Protein AF-A0A8J4QBT9-F1 (afdb_monomer)

InterPro domains:
  IPR050584 Cholesterol 7-desaturase [PTHR21266] (1-104)

Structure (mmCIF, N/CA/C/O backbone):
data_AF-A0A8J4QBT9-F1
#
_entry.id   AF-A0A8J4QBT9-F1
#
loop_
_atom_site.group_PDB
_atom_site.id
_atom_site.type_symbol
_atom_site.label_atom_id
_atom_site.label_alt_id
_atom_site.label_comp_id
_atom_site.label_asym_id
_atom_site.label_entity_id
_atom_site.label_seq_id
_atom_site.pdbx_PDB_ins_code
_atom_site.Cartn_x
_atom_site.Cartn_y
_atom_site.Cartn_z
_atom_site.occupancy
_atom_site.B_iso_or_equiv
_atom_site.auth_seq_id
_atom_site.auth_comp_id
_atom_site.auth_asym_id
_atom_site.auth_atom_id
_atom_site.pdbx_PDB_model_num
ATOM 1 N N . MET A 1 1 ? 1.526 5.805 -11.397 1.00 58.03 1 MET A N 1
ATOM 2 C CA . MET A 1 1 ? 2.634 5.019 -10.809 1.00 58.03 1 MET A CA 1
ATOM 3 C C . MET A 1 1 ? 3.925 5.817 -10.970 1.00 58.03 1 MET A C 1
ATOM 5 O O . MET A 1 1 ? 4.638 5.656 -11.949 1.00 58.03 1 MET A O 1
ATOM 9 N N . ILE A 1 2 ? 4.172 6.758 -10.056 1.00 63.16 2 ILE A N 1
ATOM 10 C CA . ILE A 1 2 ? 5.240 7.768 -10.200 1.00 63.16 2 ILE A CA 1
ATOM 11 C C . ILE A 1 2 ? 6.645 7.158 -10.044 1.00 63.16 2 ILE A C 1
ATOM 13 O O . ILE A 1 2 ? 7.607 7.650 -10.626 1.00 63.16 2 ILE A O 1
ATOM 17 N N . VAL A 1 3 ? 6.753 6.028 -9.338 1.00 70.56 3 VAL A N 1
ATOM 18 C CA . VAL A 1 3 ? 8.009 5.274 -9.193 1.00 70.56 3 VAL A CA 1
ATOM 19 C C . VAL A 1 3 ? 8.573 4.832 -10.552 1.00 70.56 3 VAL A C 1
ATOM 21 O O . VAL A 1 3 ? 9.776 4.962 -10.763 1.00 70.56 3 VAL A O 1
ATOM 24 N N . LEU A 1 4 ? 7.724 4.404 -11.499 1.00 76.62 4 LEU A N 1
ATOM 25 C CA . LEU A 1 4 ? 8.179 4.004 -12.840 1.00 76.62 4 LEU A CA 1
ATOM 26 C C . LEU A 1 4 ? 8.781 5.173 -13.617 1.00 76.62 4 LEU A C 1
ATOM 28 O O . LEU A 1 4 ? 9.825 5.012 -14.238 1.00 76.62 4 LEU A O 1
ATOM 32 N N . GLN A 1 5 ? 8.173 6.359 -13.531 1.00 76.31 5 GLN A N 1
ATOM 33 C CA . GLN A 1 5 ? 8.705 7.556 -14.191 1.00 76.31 5 GLN A CA 1
ATOM 34 C C . GLN A 1 5 ? 10.075 7.952 -13.624 1.00 76.31 5 GLN A C 1
ATOM 36 O O . GLN A 1 5 ? 10.947 8.407 -14.360 1.00 76.31 5 GLN A O 1
ATOM 41 N N . GLY A 1 6 ? 10.289 7.767 -12.316 1.00 77.62 6 GLY A N 1
ATOM 42 C CA . GLY A 1 6 ? 11.599 7.975 -11.697 1.00 77.62 6 GLY A CA 1
ATOM 43 C C . GLY A 1 6 ? 12.656 7.004 -12.230 1.00 77.62 6 GLY A C 1
ATOM 44 O O . GLY A 1 6 ? 13.755 7.421 -12.586 1.00 77.62 6 GLY A O 1
ATOM 45 N N . GLN A 1 7 ? 12.313 5.719 -12.337 1.00 82.50 7 GLN A N 1
ATOM 46 C CA . GLN A 1 7 ? 13.210 4.691 -12.876 1.00 82.50 7 GLN A CA 1
ATOM 47 C C . GLN A 1 7 ? 13.520 4.902 -14.361 1.00 82.50 7 GLN A C 1
ATOM 49 O O . GLN A 1 7 ? 14.657 4.709 -14.779 1.00 82.50 7 GLN A O 1
ATOM 54 N N . GLU A 1 8 ? 12.539 5.342 -15.147 1.00 81.56 8 GLU A N 1
ATOM 55 C CA . GLU A 1 8 ? 12.705 5.649 -16.568 1.00 81.56 8 GLU A CA 1
ATOM 56 C C . GLU A 1 8 ? 13.692 6.801 -16.794 1.00 81.56 8 GLU A C 1
ATOM 58 O O . GLU A 1 8 ? 14.563 6.701 -17.655 1.00 81.56 8 GLU A O 1
ATOM 63 N N . LYS A 1 9 ? 13.638 7.853 -15.964 1.00 80.75 9 LYS A N 1
ATOM 64 C CA . LYS A 1 9 ? 14.614 8.957 -16.005 1.00 80.75 9 LYS A CA 1
ATOM 65 C C . LYS A 1 9 ? 16.040 8.481 -15.743 1.00 80.75 9 LYS A C 1
ATOM 67 O O . LYS A 1 9 ? 16.951 8.877 -16.464 1.00 80.75 9 LYS A O 1
ATOM 72 N N . VAL A 1 10 ? 16.229 7.624 -14.737 1.00 81.50 10 VAL A N 1
ATOM 73 C CA . VAL A 1 10 ? 17.544 7.043 -14.410 1.00 81.50 10 VAL A CA 1
ATOM 74 C C . VAL A 1 10 ? 18.028 6.119 -15.529 1.00 81.50 10 VAL A C 1
ATOM 76 O O . VAL A 1 10 ? 19.198 6.150 -15.903 1.00 81.50 10 VAL A O 1
ATOM 79 N N . PHE A 1 11 ? 17.133 5.315 -16.107 1.00 84.88 11 PHE A N 1
ATOM 80 C CA . PHE A 1 11 ? 17.453 4.459 -17.247 1.00 84.88 11 PHE A CA 1
ATOM 81 C C . PHE A 1 11 ? 17.887 5.285 -18.470 1.00 84.88 11 PHE A C 1
ATOM 83 O O . PHE A 1 11 ? 18.893 4.971 -19.111 1.00 84.88 11 PHE A O 1
ATOM 90 N N . LEU A 1 12 ? 17.172 6.376 -18.766 1.00 81.81 12 LEU A N 1
ATOM 91 C CA . LEU A 1 12 ? 17.495 7.281 -19.867 1.00 81.81 12 LEU A CA 1
ATOM 92 C C . LEU A 1 12 ? 18.829 8.004 -19.637 1.00 81.81 12 LEU A C 1
ATOM 94 O O . LEU A 1 12 ? 19.646 8.058 -20.553 1.00 81.81 12 LEU A O 1
ATOM 98 N N . SER A 1 13 ? 19.089 8.502 -18.423 1.00 82.69 13 SER A N 1
ATOM 99 C CA . SER A 1 13 ? 20.360 9.168 -18.106 1.00 82.69 13 SER A CA 1
ATOM 100 C C . SER A 1 13 ? 21.548 8.214 -18.255 1.00 82.69 13 SER A C 1
ATOM 102 O O . SER A 1 13 ? 22.557 8.577 -18.849 1.00 82.69 13 SER A O 1
ATOM 104 N N . LYS A 1 14 ? 21.409 6.957 -17.814 1.00 83.94 14 LYS A N 1
ATOM 105 C CA . LYS A 1 14 ? 22.444 5.928 -17.997 1.00 83.94 14 LYS A CA 1
ATOM 106 C C . LYS A 1 14 ? 22.652 5.550 -19.461 1.00 8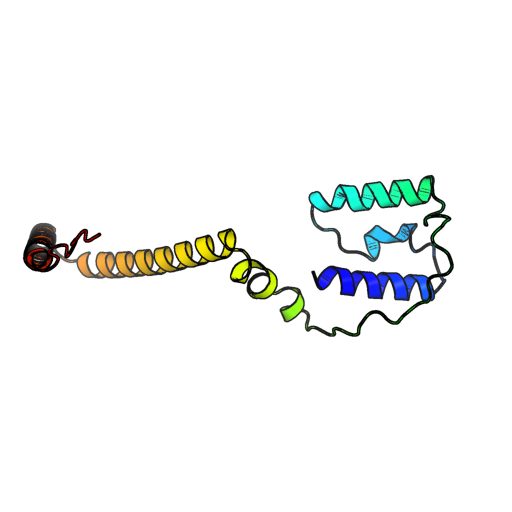3.94 14 LYS A C 1
ATOM 108 O O . LYS A 1 14 ? 23.783 5.301 -19.862 1.00 83.94 14 LYS A O 1
ATOM 113 N N . THR A 1 15 ? 21.585 5.551 -20.261 1.00 82.06 15 THR A N 1
ATOM 114 C CA . THR A 1 15 ? 21.664 5.342 -21.720 1.00 82.06 15 THR A CA 1
ATOM 115 C C . THR A 1 15 ? 22.447 6.464 -22.403 1.00 82.06 15 THR A C 1
ATOM 117 O O . THR A 1 15 ? 23.233 6.197 -23.307 1.00 82.06 15 THR A O 1
ATOM 120 N N . LEU A 1 16 ? 22.282 7.705 -21.937 1.00 81.44 16 LEU A N 1
ATOM 121 C CA . LEU A 1 16 ? 22.993 8.882 -22.442 1.00 81.44 16 LEU A CA 1
ATOM 122 C C . LEU A 1 16 ? 24.480 8.926 -22.061 1.00 81.44 16 LEU A C 1
ATOM 124 O O . LEU A 1 16 ? 25.287 9.421 -22.839 1.00 81.44 16 LEU A O 1
ATOM 128 N N . GLU A 1 17 ? 24.853 8.394 -20.894 1.00 81.38 17 GLU A N 1
ATOM 129 C CA . GLU A 1 17 ? 26.244 8.354 -20.408 1.00 81.38 17 GLU A CA 1
ATOM 130 C C . GLU A 1 17 ? 27.161 7.412 -21.227 1.00 81.38 17 GLU A C 1
ATOM 132 O O . GLU A 1 17 ? 28.380 7.466 -21.074 1.00 81.38 17 GLU A O 1
ATOM 137 N N . GLY A 1 18 ? 26.610 6.561 -22.106 1.00 66.94 18 GLY A N 1
ATOM 138 C CA . GLY A 1 18 ? 27.331 5.884 -23.200 1.00 66.94 18 GLY A CA 1
ATOM 139 C C . GLY A 1 18 ? 28.417 4.859 -22.825 1.00 66.94 18 GLY A C 1
ATOM 140 O O . GLY A 1 18 ? 29.061 4.313 -23.717 1.00 66.94 18 GLY A O 1
ATOM 141 N N . SER A 1 19 ? 28.645 4.576 -21.540 1.00 57.25 19 SER A N 1
ATOM 142 C CA . SER A 1 19 ? 29.832 3.835 -21.075 1.00 57.25 19 SER A CA 1
ATOM 143 C C . SER A 1 19 ? 29.674 2.308 -20.978 1.00 57.25 19 SER A C 1
ATOM 145 O O . SER A 1 19 ? 30.676 1.603 -20.854 1.00 57.25 19 SER A O 1
ATOM 147 N N . ALA A 1 20 ? 28.453 1.762 -21.051 1.00 66.56 20 ALA A N 1
ATOM 148 C CA . ALA A 1 20 ? 28.186 0.319 -20.984 1.00 66.56 20 ALA A CA 1
ATOM 149 C C . ALA A 1 20 ? 26.858 -0.067 -21.666 1.00 66.56 20 ALA A C 1
ATOM 151 O O . ALA A 1 20 ? 25.973 0.771 -21.820 1.00 66.56 20 ALA A O 1
ATOM 152 N N . ASP A 1 21 ? 26.683 -1.350 -22.021 1.00 78.75 21 ASP A N 1
ATOM 153 C CA . ASP A 1 21 ? 25.386 -1.898 -22.455 1.00 78.75 21 ASP A CA 1
ATOM 154 C C . ASP A 1 21 ? 24.359 -1.798 -21.310 1.00 78.75 21 ASP A C 1
ATOM 156 O O . ASP A 1 21 ? 24.263 -2.662 -20.430 1.00 78.75 21 ASP A O 1
ATOM 160 N N . VAL A 1 22 ? 23.585 -0.712 -21.322 1.00 81.50 22 VAL A N 1
ATOM 161 C CA . VAL A 1 22 ? 22.563 -0.393 -20.317 1.00 81.50 22 VAL A CA 1
ATOM 162 C C . VAL A 1 22 ? 21.477 -1.469 -20.253 1.00 81.50 22 VAL A C 1
ATOM 164 O O . VAL A 1 22 ? 20.925 -1.732 -19.183 1.00 81.50 22 VAL A O 1
ATOM 167 N N . ASN A 1 23 ? 21.212 -2.177 -21.356 1.00 81.69 23 ASN A N 1
ATOM 168 C CA . ASN A 1 23 ? 20.238 -3.266 -21.372 1.00 81.69 23 ASN A CA 1
ATOM 169 C C . ASN A 1 23 ? 20.728 -4.495 -20.603 1.00 81.69 23 ASN A C 1
ATOM 171 O O . ASN A 1 23 ? 19.925 -5.158 -19.944 1.00 81.69 23 ASN A O 1
ATOM 175 N N . LYS A 1 24 ? 22.038 -4.773 -20.607 1.00 85.00 24 LYS A N 1
ATOM 176 C CA . LYS A 1 24 ? 22.641 -5.810 -19.755 1.00 85.00 24 LYS A CA 1
ATOM 177 C C . LYS A 1 24 ? 22.577 -5.445 -18.270 1.00 85.00 24 LYS A C 1
ATOM 179 O O . LYS A 1 24 ? 22.432 -6.333 -17.434 1.00 85.00 24 LYS A O 1
ATOM 184 N N . GLN A 1 25 ? 22.659 -4.157 -17.939 1.00 86.12 25 GLN A N 1
ATOM 185 C CA . GLN A 1 25 ? 22.608 -3.661 -16.559 1.00 86.12 25 GLN A CA 1
ATOM 186 C C . GLN A 1 25 ? 21.188 -3.372 -16.047 1.00 86.12 25 GLN A C 1
ATOM 188 O O . GLN A 1 25 ? 21.047 -2.891 -14.925 1.00 86.12 25 GLN A O 1
ATOM 193 N N . TYR A 1 26 ? 20.139 -3.685 -16.817 1.00 86.25 26 TYR A N 1
ATOM 194 C CA . TYR A 1 26 ? 18.757 -3.307 -16.500 1.00 86.25 26 TYR A CA 1
ATOM 195 C C . TYR A 1 26 ? 18.322 -3.662 -15.069 1.00 86.25 26 TYR A C 1
ATOM 197 O O . TYR A 1 26 ? 17.751 -2.827 -14.370 1.00 86.25 26 TYR A O 1
ATOM 205 N N . THR A 1 27 ? 18.645 -4.869 -14.604 1.00 85.06 27 THR A N 1
ATOM 206 C CA . THR A 1 27 ? 18.296 -5.344 -13.253 1.00 85.06 27 THR A CA 1
ATOM 207 C C . THR A 1 27 ? 19.013 -4.575 -12.134 1.00 85.06 27 THR A C 1
ATOM 209 O O . THR A 1 27 ? 18.531 -4.555 -11.010 1.00 85.06 27 THR A O 1
ATOM 212 N N . ASN A 1 28 ? 20.150 -3.932 -12.421 1.00 84.50 28 ASN A N 1
ATOM 213 C CA . ASN A 1 28 ? 20.897 -3.139 -11.438 1.00 84.50 28 ASN A CA 1
ATOM 214 C C . ASN A 1 28 ? 20.403 -1.686 -11.365 1.00 84.50 28 ASN A C 1
ATOM 216 O O . ASN A 1 28 ? 20.520 -1.048 -10.323 1.00 84.50 28 ASN A O 1
ATOM 220 N N . ILE A 1 29 ? 19.873 -1.154 -12.471 1.00 85.25 29 ILE A N 1
ATOM 221 C CA . ILE A 1 29 ? 19.427 0.246 -12.591 1.00 85.25 29 ILE A CA 1
ATOM 222 C C . ILE A 1 29 ? 17.918 0.422 -12.386 1.00 85.25 29 ILE A C 1
ATOM 224 O O . ILE A 1 29 ? 17.461 1.529 -12.111 1.00 85.25 29 ILE A O 1
ATOM 228 N N . THR A 1 30 ? 17.136 -0.654 -12.503 1.00 86.00 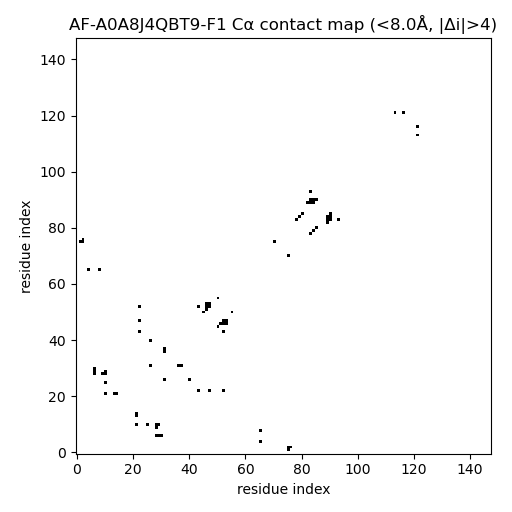30 THR A N 1
ATOM 229 C CA . THR A 1 30 ? 15.696 -0.654 -12.228 1.00 86.00 30 THR A CA 1
ATOM 230 C C . THR A 1 30 ? 15.376 -1.530 -11.028 1.00 86.00 30 THR A C 1
ATOM 232 O O . THR A 1 30 ? 15.999 -2.558 -10.792 1.00 86.00 30 THR A O 1
ATOM 235 N N . PHE A 1 31 ? 14.397 -1.100 -10.240 1.00 85.62 31 PHE A N 1
ATOM 236 C CA . PHE A 1 31 ? 13.971 -1.797 -9.034 1.00 85.62 31 PHE A CA 1
ATOM 237 C C . PHE A 1 31 ? 12.703 -2.596 -9.342 1.00 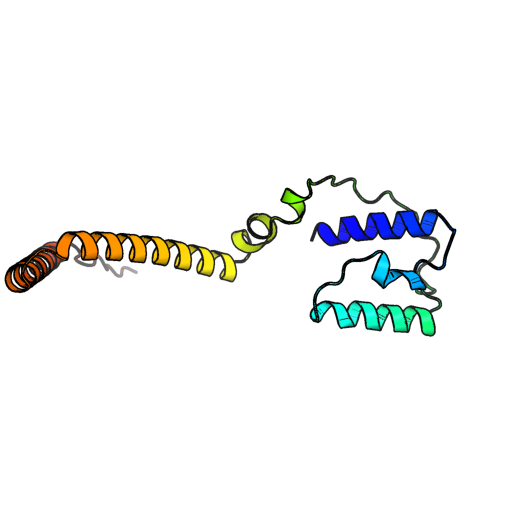85.62 31 PHE A C 1
ATOM 239 O O . PHE A 1 31 ? 11.634 -2.016 -9.533 1.00 85.62 31 PHE A O 1
ATOM 246 N N . THR A 1 32 ? 12.852 -3.919 -9.396 1.00 86.44 32 THR A N 1
ATOM 247 C CA . THR A 1 32 ? 11.801 -4.911 -9.679 1.00 86.44 32 THR A CA 1
ATOM 248 C C . THR A 1 32 ? 11.703 -5.901 -8.510 1.00 86.44 32 THR A C 1
ATOM 250 O O . THR A 1 32 ? 12.255 -7.003 -8.585 1.00 86.44 32 THR A O 1
ATOM 253 N N . PRO A 1 33 ? 11.119 -5.493 -7.370 1.00 80.81 33 PRO A N 1
ATOM 254 C CA . PRO A 1 33 ? 11.232 -6.237 -6.116 1.00 80.81 33 PRO A CA 1
ATOM 255 C C . PRO A 1 33 ? 10.277 -7.428 -6.009 1.00 80.81 33 PRO A C 1
ATOM 257 O O . PRO A 1 33 ? 10.454 -8.263 -5.124 1.00 80.81 33 PRO A O 1
ATOM 260 N N . THR A 1 34 ? 9.231 -7.497 -6.837 1.00 86.25 34 THR A N 1
ATOM 261 C CA . THR A 1 34 ? 8.159 -8.480 -6.661 1.00 86.25 34 THR A CA 1
ATOM 262 C C . THR A 1 34 ? 8.254 -9.627 -7.659 1.00 86.25 34 THR A C 1
ATOM 264 O O . THR A 1 34 ? 8.804 -9.500 -8.751 1.00 86.25 34 THR A O 1
ATOM 267 N N . GLN A 1 35 ? 7.639 -10.762 -7.317 1.00 89.38 35 GLN A N 1
ATOM 268 C CA . GLN A 1 35 ? 7.516 -11.890 -8.247 1.00 89.38 35 GLN A CA 1
ATOM 269 C C . GLN A 1 35 ? 6.705 -11.532 -9.502 1.00 89.38 35 GLN A C 1
ATOM 271 O O . GLN A 1 35 ? 6.953 -12.103 -10.563 1.00 89.38 35 GLN A O 1
ATOM 276 N N . ALA A 1 36 ? 5.779 -10.572 -9.406 1.00 87.75 36 ALA A N 1
ATOM 277 C CA . ALA A 1 36 ? 5.001 -10.095 -10.548 1.00 87.75 36 ALA A CA 1
ATOM 278 C C . ALA A 1 36 ? 5.886 -9.413 -11.608 1.00 87.75 36 ALA A C 1
ATOM 280 O O . ALA A 1 36 ? 5.590 -9.479 -12.799 1.00 87.75 36 ALA A O 1
ATOM 281 N N . ASP A 1 37 ? 7.024 -8.845 -11.196 1.00 89.62 37 ASP A N 1
ATOM 282 C CA . ASP A 1 37 ? 7.960 -8.169 -12.095 1.00 89.62 37 ASP A CA 1
ATOM 283 C C . ASP A 1 37 ? 8.825 -9.152 -12.911 1.00 89.62 37 ASP A C 1
ATOM 285 O O . ASP A 1 37 ? 9.525 -8.750 -13.844 1.00 89.62 37 ASP A O 1
ATOM 289 N N . ARG A 1 38 ? 8.773 -10.463 -12.617 1.00 90.56 38 ARG A N 1
ATOM 290 C CA . ARG A 1 38 ? 9.563 -11.484 -13.331 1.00 90.56 38 ARG A CA 1
ATOM 291 C C . ARG A 1 38 ? 9.328 -11.474 -14.837 1.00 90.56 38 ARG A C 1
ATOM 293 O O . ARG A 1 38 ? 10.280 -11.660 -15.594 1.00 90.56 38 ARG A O 1
ATOM 300 N N . PHE A 1 39 ? 8.092 -11.244 -15.277 1.00 92.81 39 PHE A N 1
ATOM 301 C CA . PHE A 1 39 ? 7.775 -11.200 -16.705 1.00 92.81 39 PHE A CA 1
ATOM 302 C C . PHE A 1 39 ? 8.399 -9.992 -17.404 1.00 92.81 39 PHE A C 1
ATOM 304 O O . PHE A 1 39 ? 8.822 -10.119 -18.550 1.00 92.81 39 PHE A O 1
ATOM 311 N N . VAL A 1 40 ? 8.558 -8.862 -16.708 1.00 90.81 40 VAL A N 1
ATOM 312 C CA . VAL A 1 40 ? 9.264 -7.687 -17.242 1.00 90.81 40 VAL A CA 1
ATOM 313 C C . VAL A 1 40 ? 10.729 -8.035 -17.504 1.00 90.81 40 VAL A C 1
ATOM 315 O O . VAL A 1 40 ? 11.244 -7.786 -18.595 1.00 90.81 40 VAL A O 1
ATOM 318 N N . LEU A 1 41 ? 11.396 -8.682 -16.543 1.00 90.81 41 LEU A N 1
ATOM 319 C CA . LEU A 1 41 ? 12.789 -9.116 -16.700 1.00 90.81 41 LEU A CA 1
ATOM 320 C C . LEU A 1 41 ? 12.944 -10.177 -17.799 1.00 90.81 41 LEU A C 1
ATOM 322 O O . LEU A 1 41 ? 13.878 -10.108 -18.602 1.00 90.81 41 LEU A O 1
ATOM 326 N N . ALA A 1 42 ? 12.029 -11.148 -17.859 1.00 92.38 42 ALA A N 1
ATOM 327 C CA . ALA A 1 42 ? 12.026 -12.187 -18.886 1.00 92.38 42 ALA A CA 1
ATOM 328 C C . ALA A 1 42 ? 11.852 -11.589 -20.290 1.00 92.38 42 ALA A C 1
ATOM 330 O O . ALA A 1 42 ? 12.640 -11.893 -21.186 1.00 92.38 42 ALA A O 1
ATOM 331 N N . PHE A 1 43 ? 10.888 -10.682 -20.456 1.00 91.94 43 PHE A N 1
ATOM 332 C CA . PHE A 1 43 ? 10.647 -9.977 -21.710 1.00 91.94 43 PHE A CA 1
ATOM 333 C C . PHE A 1 43 ? 11.873 -9.179 -22.154 1.00 91.94 43 PHE A C 1
ATOM 335 O O . PHE A 1 43 ? 12.302 -9.287 -23.299 1.00 91.94 43 PHE A O 1
ATOM 342 N N . ARG A 1 44 ? 12.505 -8.429 -21.247 1.00 89.56 44 ARG A N 1
ATOM 343 C CA . ARG A 1 44 ? 13.709 -7.661 -21.590 1.00 89.56 44 ARG A CA 1
ATOM 344 C C . ARG A 1 44 ? 14.899 -8.536 -21.954 1.00 89.56 44 ARG A C 1
ATOM 346 O O . ARG A 1 44 ? 15.657 -8.195 -22.859 1.00 89.56 44 ARG A O 1
ATOM 353 N N . ASN A 1 45 ? 15.058 -9.677 -21.287 1.00 90.38 45 ASN A N 1
ATOM 354 C CA . ASN A 1 45 ? 16.070 -10.659 -21.664 1.00 90.38 45 ASN A CA 1
ATOM 355 C C . ASN A 1 45 ? 15.809 -11.240 -23.055 1.00 90.38 45 ASN A C 1
ATOM 357 O O . ASN A 1 45 ? 16.753 -11.387 -23.830 1.00 90.38 45 ASN A O 1
ATOM 361 N N . TRP A 1 46 ? 14.551 -11.543 -23.375 1.00 92.88 46 TRP A N 1
ATOM 362 C CA . TRP A 1 46 ? 14.153 -11.987 -24.706 1.00 92.88 46 TRP A CA 1
ATOM 363 C C . TRP A 1 46 ? 14.422 -10.903 -25.762 1.00 92.88 46 TRP A C 1
ATOM 365 O O . TRP A 1 46 ? 15.091 -11.183 -26.753 1.00 92.88 46 TRP A O 1
ATOM 375 N N . LEU A 1 47 ? 14.026 -9.651 -25.507 1.00 90.25 47 LEU A N 1
ATOM 376 C CA . LEU A 1 47 ? 14.222 -8.523 -26.426 1.00 90.25 47 LEU A CA 1
ATOM 377 C C . LEU A 1 47 ? 15.707 -8.258 -26.712 1.00 90.25 47 LEU A C 1
ATOM 379 O O . LEU A 1 47 ? 16.090 -7.992 -27.845 1.00 90.25 47 LEU A O 1
ATOM 383 N N . ARG A 1 48 ? 16.569 -8.391 -25.702 1.00 88.12 48 ARG A N 1
ATOM 384 C CA . ARG A 1 48 ? 18.025 -8.288 -25.871 1.00 88.12 48 ARG A CA 1
ATOM 385 C C . ARG A 1 48 ? 18.594 -9.389 -26.766 1.00 88.12 48 ARG A C 1
ATOM 387 O O . ARG A 1 48 ? 19.511 -9.128 -27.533 1.00 88.12 48 ARG A O 1
ATOM 394 N N . ARG A 1 49 ? 18.082 -10.618 -26.649 1.00 90.06 49 ARG A N 1
ATOM 395 C CA . ARG A 1 49 ? 18.571 -11.774 -27.420 1.00 90.06 49 ARG A CA 1
ATOM 396 C C . ARG A 1 49 ? 18.045 -11.803 -28.851 1.00 90.06 49 ARG A C 1
ATOM 398 O O . ARG A 1 49 ? 18.759 -12.260 -29.732 1.00 90.06 49 ARG A O 1
ATOM 405 N N . HIS A 1 50 ? 16.806 -11.366 -29.057 1.00 90.56 50 HIS A N 1
ATOM 406 C CA . HIS A 1 50 ? 16.085 -11.591 -30.311 1.00 90.56 50 HIS A CA 1
ATOM 407 C C . HIS A 1 50 ? 15.688 -10.314 -31.051 1.00 90.56 50 HIS A C 1
ATOM 409 O O . HIS A 1 50 ? 15.375 -10.387 -32.230 1.00 90.56 50 HIS A O 1
ATOM 415 N N . GLY A 1 51 ? 15.700 -9.157 -30.393 1.00 85.69 51 GLY A N 1
ATOM 416 C CA . GLY A 1 51 ? 15.285 -7.885 -30.982 1.00 85.69 51 GLY A CA 1
ATOM 417 C C . GLY A 1 51 ? 16.312 -6.785 -30.770 1.00 85.69 51 GLY A C 1
ATOM 418 O O . GLY A 1 51 ? 15.917 -5.672 -30.468 1.00 85.69 51 GLY A O 1
ATOM 419 N N . ASN A 1 52 ? 17.614 -7.094 -30.815 1.00 84.81 52 ASN A N 1
ATOM 420 C CA . ASN A 1 52 ? 18.710 -6.114 -30.725 1.00 84.81 52 ASN A CA 1
ATOM 421 C C . ASN A 1 52 ? 18.573 -5.084 -29.581 1.00 84.81 52 ASN A C 1
ATOM 423 O O . ASN A 1 52 ? 19.051 -3.958 -29.676 1.00 84.81 52 ASN A O 1
ATOM 427 N N . SER A 1 53 ? 17.929 -5.474 -28.476 1.00 80.69 53 SER A N 1
ATOM 428 C CA . SER A 1 53 ? 17.611 -4.617 -27.324 1.00 80.69 53 SER A CA 1
ATOM 429 C C . SER A 1 53 ? 16.664 -3.431 -27.585 1.00 80.69 53 SER A C 1
ATOM 431 O O . SER A 1 53 ? 16.433 -2.645 -26.666 1.00 80.69 53 SER A O 1
ATOM 433 N N . GLN A 1 54 ? 16.074 -3.315 -28.778 1.00 81.62 54 GLN A N 1
ATOM 434 C CA . GLN A 1 54 ? 15.061 -2.313 -29.121 1.00 81.62 54 GLN A CA 1
ATOM 435 C C . GLN A 1 54 ? 14.236 -2.741 -30.350 1.00 81.62 54 GLN A C 1
ATOM 437 O O . GLN A 1 54 ? 14.781 -3.350 -31.265 1.00 81.62 54 GLN A O 1
ATOM 442 N N . PRO A 1 55 ? 12.940 -2.399 -30.439 1.00 81.38 55 PRO A N 1
ATOM 443 C CA . PRO A 1 55 ? 12.171 -2.674 -31.651 1.00 81.38 55 PRO A CA 1
ATOM 444 C C . PRO A 1 55 ? 12.764 -1.945 -32.869 1.00 81.38 55 PRO A C 1
ATOM 446 O O . PRO A 1 55 ? 13.122 -0.776 -32.767 1.00 81.38 55 PRO A O 1
ATOM 449 N N . GLU A 1 56 ? 12.829 -2.594 -34.033 1.00 78.88 56 GLU A N 1
ATOM 450 C CA . GLU A 1 56 ? 13.438 -2.000 -35.242 1.00 78.88 56 GLU A CA 1
ATOM 451 C C . GLU A 1 56 ? 12.669 -0.783 -35.775 1.00 78.88 56 GLU A C 1
ATOM 453 O O . GLU A 1 56 ? 13.256 0.158 -36.302 1.00 78.88 56 GLU A O 1
ATOM 458 N N . TRP A 1 57 ? 11.349 -0.770 -35.587 1.00 80.31 57 TRP A N 1
ATOM 459 C CA . TRP A 1 57 ? 10.486 0.367 -35.913 1.00 80.31 57 TRP A CA 1
ATOM 460 C C . TRP A 1 57 ? 10.601 1.512 -34.894 1.00 80.31 57 TRP A C 1
ATOM 462 O O . TRP A 1 57 ? 10.099 2.611 -35.136 1.00 80.31 57 TRP A O 1
ATOM 472 N N . PHE A 1 58 ? 11.254 1.277 -33.751 1.00 73.44 58 PHE A N 1
ATOM 473 C CA . PHE A 1 58 ? 11.535 2.298 -32.752 1.00 73.44 58 PHE A CA 1
ATOM 474 C C . PHE A 1 58 ? 12.795 3.051 -33.191 1.00 73.44 58 PHE A C 1
ATOM 476 O O . PHE A 1 58 ? 13.921 2.692 -32.845 1.00 73.44 58 PHE A O 1
ATOM 483 N N . GLY A 1 59 ? 12.592 4.060 -34.045 1.00 69.94 59 GLY A N 1
ATOM 484 C CA . GLY A 1 59 ? 13.654 4.924 -34.560 1.00 69.94 59 GLY A CA 1
ATOM 485 C C . GLY A 1 59 ? 14.372 5.723 -33.463 1.00 69.94 59 GLY A C 1
ATOM 486 O O . GLY A 1 59 ? 14.220 5.476 -32.266 1.00 69.94 59 GLY A O 1
ATOM 487 N N . LYS A 1 60 ? 15.160 6.735 -33.850 1.00 65.00 60 LYS A N 1
ATOM 488 C CA . LYS A 1 60 ? 15.785 7.645 -32.875 1.00 65.00 60 LYS A CA 1
ATOM 489 C C . LYS A 1 60 ? 14.687 8.403 -32.125 1.00 65.00 60 LYS A C 1
ATOM 491 O O . LYS A 1 60 ? 14.104 9.339 -32.665 1.00 65.00 60 LYS A O 1
ATOM 496 N N . SER A 1 61 ? 14.400 7.974 -30.896 1.00 62.16 61 SER A N 1
ATOM 497 C CA . SER A 1 61 ? 13.498 8.670 -29.983 1.00 62.16 61 SER A CA 1
ATOM 498 C C . SER A 1 61 ? 13.935 10.127 -29.897 1.00 62.16 61 SER A C 1
ATOM 500 O O . SER A 1 61 ? 15.039 10.406 -29.430 1.00 62.16 61 SER A O 1
ATOM 502 N N . ASN A 1 62 ? 13.071 11.053 -30.316 1.00 57.56 62 ASN A N 1
ATOM 503 C CA . ASN A 1 62 ? 13.216 12.449 -29.931 1.00 57.56 62 ASN A CA 1
ATOM 504 C C . ASN A 1 62 ? 13.166 12.440 -28.401 1.00 57.56 62 ASN A C 1
ATOM 506 O O . ASN A 1 62 ? 12.140 12.083 -27.824 1.00 57.56 62 ASN A O 1
ATOM 510 N N . GLN A 1 63 ? 14.302 12.682 -27.747 1.00 64.44 63 GLN A N 1
ATOM 511 C CA . GLN A 1 63 ? 14.427 12.662 -26.292 1.00 64.44 63 GLN A CA 1
ATOM 512 C C . GLN A 1 63 ? 13.712 13.887 -25.732 1.00 64.44 63 GLN A C 1
ATOM 514 O O . GLN A 1 63 ? 14.337 14.849 -25.293 1.00 64.44 63 GLN A O 1
ATOM 519 N N . LEU A 1 64 ? 12.382 13.886 -25.807 1.00 63.84 64 LEU A N 1
ATOM 520 C CA . LEU A 1 64 ? 11.592 14.877 -25.114 1.00 63.84 64 LEU A CA 1
ATOM 521 C C . LEU A 1 64 ? 11.912 14.705 -23.626 1.00 63.84 64 LEU A C 1
ATOM 523 O O . LEU A 1 64 ? 11.840 13.576 -23.124 1.00 63.84 64 LEU A O 1
ATOM 527 N N . PRO A 1 65 ? 12.309 15.775 -22.920 1.00 64.62 65 PRO A N 1
ATOM 528 C CA . PRO A 1 65 ? 12.600 15.671 -21.505 1.00 64.62 65 PRO A CA 1
ATOM 529 C C . PRO A 1 65 ? 11.367 15.111 -20.796 1.00 64.62 65 PRO A C 1
ATOM 531 O O . PRO A 1 65 ? 10.271 15.668 -20.889 1.00 64.62 65 PRO A O 1
ATOM 534 N N . LEU A 1 66 ? 11.552 13.978 -20.113 1.00 66.06 66 LEU A N 1
ATOM 535 C CA . LEU A 1 66 ? 10.519 13.386 -19.269 1.00 66.06 66 LEU A CA 1
ATOM 536 C C . LEU A 1 66 ? 10.007 14.475 -18.314 1.00 66.06 66 LEU A C 1
ATOM 538 O O . LEU A 1 66 ? 10.836 15.165 -17.707 1.00 66.06 66 LEU A O 1
ATOM 542 N N . PRO A 1 67 ? 8.682 14.635 -18.147 1.00 63.41 67 PRO A N 1
ATOM 543 C CA . PRO A 1 67 ? 8.124 15.700 -17.324 1.00 63.41 67 PRO A CA 1
ATOM 544 C C . PRO A 1 67 ? 8.776 15.693 -15.939 1.00 63.41 67 PRO A C 1
ATOM 546 O O . PRO A 1 67 ? 8.911 14.643 -15.302 1.00 63.41 67 PRO A O 1
ATOM 549 N N . SER A 1 68 ? 9.236 16.856 -15.477 1.00 61.12 68 SER A N 1
ATOM 550 C CA . SER A 1 68 ? 9.964 17.031 -14.218 1.00 61.12 68 SER A CA 1
ATOM 551 C C . SER A 1 68 ? 9.032 16.961 -13.003 1.00 61.12 68 SER A C 1
ATOM 553 O O . SER A 1 68 ? 8.991 17.854 -12.168 1.00 61.12 68 SER A O 1
ATOM 555 N N . THR A 1 69 ? 8.280 15.874 -12.841 1.00 62.41 69 THR A N 1
ATOM 556 C CA . THR A 1 69 ? 7.630 15.584 -11.561 1.00 62.41 69 THR A CA 1
ATOM 557 C C . THR A 1 69 ? 8.707 15.229 -10.539 1.00 62.41 69 THR A C 1
ATOM 559 O O . THR A 1 69 ? 9.210 14.105 -10.504 1.00 62.41 69 THR A O 1
ATOM 562 N N . VAL A 1 70 ? 9.110 16.220 -9.742 1.00 66.25 70 VAL A N 1
ATOM 563 C CA . VAL A 1 70 ? 9.985 16.050 -8.578 1.00 66.25 70 VAL A CA 1
ATOM 564 C C . VAL A 1 70 ? 9.081 15.868 -7.364 1.00 66.25 70 VAL A C 1
ATOM 566 O O . VAL A 1 70 ? 8.669 16.831 -6.728 1.00 66.25 70 VAL A O 1
ATOM 569 N N . LEU A 1 71 ? 8.715 14.622 -7.073 1.00 72.06 71 LEU A N 1
ATOM 570 C CA . LEU A 1 71 ? 8.072 14.284 -5.805 1.00 72.06 71 LEU A CA 1
ATOM 571 C C . LEU A 1 71 ? 9.135 13.879 -4.790 1.00 72.06 71 LEU A C 1
ATOM 573 O O . LEU A 1 71 ? 10.121 13.219 -5.124 1.00 72.06 71 LEU A O 1
ATOM 577 N N . SER A 1 72 ? 8.915 14.229 -3.526 1.00 82.69 72 SER A N 1
ATOM 578 C CA . SER A 1 72 ? 9.737 13.695 -2.442 1.00 82.69 72 SER A CA 1
ATOM 579 C C . SER A 1 72 ? 9.599 12.169 -2.365 1.00 82.69 72 SER A C 1
ATOM 581 O O . SER A 1 72 ? 8.562 11.598 -2.716 1.00 82.69 72 SER A O 1
ATOM 583 N N . LYS A 1 73 ? 10.624 11.484 -1.838 1.00 79.06 73 LYS A N 1
ATOM 584 C CA . LYS A 1 73 ? 10.577 10.026 -1.614 1.00 79.06 73 LYS A CA 1
ATOM 585 C C . LYS A 1 73 ? 9.323 9.601 -0.839 1.00 79.06 73 LYS A C 1
ATOM 587 O O . LYS A 1 73 ? 8.748 8.566 -1.155 1.00 79.06 73 LYS A O 1
ATOM 592 N N . ARG A 1 74 ? 8.881 10.405 0.139 1.00 85.38 74 ARG A N 1
ATOM 593 C CA . ARG A 1 74 ? 7.650 10.134 0.898 1.00 85.38 74 ARG A CA 1
ATOM 594 C C . ARG A 1 74 ? 6.414 10.160 0.005 1.00 85.38 74 ARG A C 1
ATOM 596 O O . ARG A 1 74 ? 5.690 9.178 -0.013 1.00 85.38 74 ARG A O 1
ATOM 603 N N . GLN A 1 75 ? 6.232 11.214 -0.788 1.00 84.19 75 GLN A N 1
ATOM 604 C CA . GLN A 1 75 ? 5.093 11.332 -1.707 1.00 84.19 75 GLN A CA 1
ATOM 605 C C . GLN A 1 75 ? 5.078 10.224 -2.764 1.00 84.19 75 GLN A C 1
ATOM 607 O O . GLN A 1 75 ? 4.014 9.752 -3.150 1.00 84.19 75 GLN A O 1
ATOM 612 N N . MET A 1 76 ? 6.250 9.779 -3.228 1.00 80.12 76 MET A N 1
ATOM 613 C CA . MET A 1 76 ? 6.336 8.669 -4.180 1.00 80.12 76 MET A CA 1
ATOM 614 C C . MET A 1 76 ? 5.929 7.326 -3.572 1.00 80.12 76 MET A C 1
ATOM 616 O O . MET A 1 76 ? 5.348 6.506 -4.280 1.00 80.12 76 MET A O 1
ATOM 620 N N . LEU A 1 77 ? 6.236 7.105 -2.292 1.00 83.31 77 LEU A N 1
ATOM 621 C CA . LEU A 1 77 ? 5.958 5.860 -1.573 1.00 83.31 77 LEU A CA 1
ATOM 622 C C . LEU A 1 77 ? 4.629 5.889 -0.803 1.00 83.31 77 LEU A C 1
ATOM 624 O O . LEU A 1 77 ? 4.288 4.902 -0.148 1.00 83.31 77 LEU A O 1
ATOM 628 N N . ASP A 1 78 ? 3.872 6.983 -0.891 1.00 90.19 78 ASP A N 1
ATOM 629 C CA . ASP A 1 78 ? 2.569 7.107 -0.249 1.00 90.19 78 ASP A CA 1
ATOM 630 C C . ASP A 1 78 ? 1.499 6.309 -1.003 1.00 90.19 78 ASP A C 1
ATOM 632 O O . ASP A 1 78 ? 0.731 6.812 -1.826 1.00 90.19 78 ASP A O 1
ATOM 636 N N . ARG A 1 79 ? 1.447 5.010 -0.707 1.00 90.50 79 ARG A N 1
ATOM 637 C CA . ARG A 1 79 ? 0.425 4.110 -1.246 1.00 90.50 79 ARG A CA 1
ATOM 638 C C . ARG A 1 79 ? -0.978 4.462 -0.747 1.00 90.50 79 ARG A C 1
ATOM 640 O O . ARG A 1 79 ? -1.952 4.129 -1.425 1.00 90.50 79 ARG A O 1
ATOM 647 N N . PHE A 1 80 ? -1.096 5.096 0.419 1.00 93.75 80 PHE A N 1
ATOM 648 C CA . PHE A 1 80 ? -2.393 5.422 0.992 1.00 93.75 80 PHE A CA 1
ATOM 649 C C . PHE A 1 80 ? -3.104 6.467 0.129 1.00 93.75 80 PHE A C 1
ATOM 651 O O . PHE A 1 80 ? -4.210 6.212 -0.353 1.00 93.75 80 PHE A O 1
ATOM 658 N N . GLU A 1 81 ? -2.430 7.578 -0.165 1.00 92.31 81 GLU A N 1
ATOM 659 C CA . GLU A 1 81 ? -2.975 8.619 -1.037 1.00 92.31 81 GLU A CA 1
ATOM 660 C C . GLU A 1 81 ? -3.072 8.176 -2.501 1.00 92.31 81 GLU A C 1
ATOM 662 O O . GLU A 1 81 ? -4.075 8.440 -3.171 1.00 92.31 81 GLU A O 1
ATOM 667 N N . GLN A 1 82 ? -2.053 7.469 -3.005 1.00 89.31 82 GLN A N 1
ATOM 668 C CA . GLN A 1 82 ? -1.999 7.076 -4.416 1.00 89.31 82 GLN A CA 1
ATOM 669 C C . GLN A 1 82 ? -2.975 5.953 -4.784 1.00 89.31 82 GLN A C 1
ATOM 671 O O . GLN A 1 82 ? -3.363 5.848 -5.948 1.00 89.31 82 GLN A O 1
ATOM 676 N N . HIS A 1 83 ? -3.346 5.087 -3.837 1.00 91.62 83 HIS A N 1
ATOM 677 C CA . HIS A 1 83 ? -4.143 3.898 -4.132 1.00 91.62 83 HIS A CA 1
ATOM 678 C C . HIS A 1 83 ? -5.286 3.684 -3.146 1.00 91.62 83 HIS A C 1
ATOM 680 O O . HIS A 1 83 ? -6.438 3.632 -3.575 1.00 91.62 83 HIS A O 1
ATOM 686 N N . THR A 1 84 ? -5.004 3.579 -1.845 1.00 96.00 84 THR A N 1
ATOM 687 C CA . THR A 1 84 ? -6.019 3.197 -0.847 1.00 96.00 84 THR A CA 1
ATOM 688 C C . THR A 1 84 ? -7.219 4.141 -0.848 1.00 96.00 84 THR A C 1
ATOM 690 O O . THR A 1 84 ? -8.347 3.669 -0.796 1.00 96.00 84 THR A O 1
ATOM 693 N N . LEU A 1 85 ? -7.011 5.456 -0.978 1.00 95.62 85 LEU A N 1
ATOM 694 C CA . LEU A 1 85 ? -8.108 6.432 -1.034 1.00 95.62 85 LEU A CA 1
ATOM 695 C C . LEU A 1 85 ? -8.900 6.428 -2.353 1.00 95.62 85 LEU A C 1
ATOM 697 O O . LEU A 1 85 ? -10.016 6.952 -2.392 1.00 95.62 85 LEU A O 1
ATOM 701 N N . LYS A 1 86 ? -8.327 5.889 -3.435 1.00 95.25 86 LYS A N 1
ATOM 702 C CA . LYS A 1 86 ? -8.904 5.910 -4.791 1.00 95.25 86 LYS A CA 1
ATOM 703 C C . LYS A 1 86 ? -9.613 4.602 -5.150 1.00 95.25 86 LYS A C 1
ATOM 705 O O . LYS A 1 86 ? -10.608 4.631 -5.864 1.00 95.25 86 LYS A O 1
ATOM 710 N N . CYS A 1 87 ? -9.108 3.469 -4.668 1.00 96.69 87 CYS A N 1
ATOM 711 C CA . CYS A 1 87 ? -9.685 2.146 -4.891 1.00 96.69 87 CYS A CA 1
ATOM 712 C C . CYS A 1 87 ? -10.831 1.890 -3.903 1.00 96.69 87 CYS A C 1
ATOM 714 O O . CYS A 1 87 ? -10.604 1.925 -2.695 1.00 96.69 87 CYS A O 1
ATOM 716 N N . SER A 1 88 ? -12.040 1.596 -4.395 1.00 96.81 88 SER A N 1
ATOM 717 C CA . SER A 1 88 ? -13.223 1.351 -3.551 1.00 96.81 88 SER A CA 1
ATOM 718 C C . SER A 1 88 ? -13.002 0.206 -2.565 1.00 96.81 88 SER A C 1
ATOM 720 O O . SER A 1 88 ? -13.132 0.409 -1.364 1.00 96.81 88 SER A O 1
ATOM 722 N N . SER A 1 89 ? -12.551 -0.953 -3.049 1.00 97.69 89 SER A N 1
ATOM 723 C CA . SER A 1 89 ? -12.308 -2.135 -2.213 1.00 97.69 89 SER A CA 1
ATOM 724 C C . SER A 1 89 ? -11.300 -1.865 -1.086 1.00 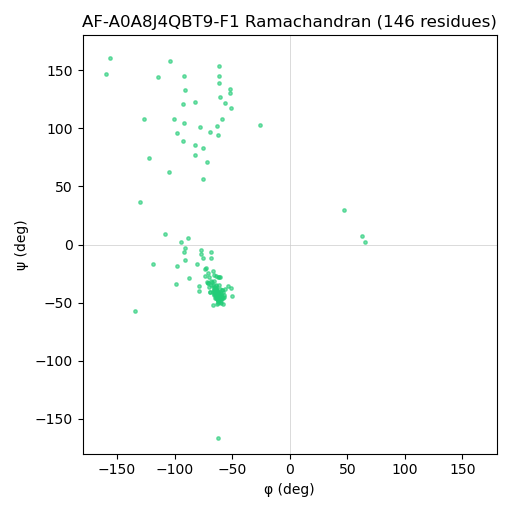97.69 89 SER A C 1
ATOM 726 O O . SER A 1 89 ? -11.549 -2.193 0.074 1.00 97.69 89 SER A O 1
ATOM 728 N N . CYS A 1 90 ? -10.171 -1.214 -1.393 1.00 97.50 90 CYS A N 1
ATOM 729 C CA . CYS A 1 90 ? -9.165 -0.896 -0.376 1.00 97.50 90 CYS A CA 1
ATOM 730 C C . CYS A 1 90 ? -9.651 0.180 0.602 1.00 97.50 90 CYS A C 1
ATOM 732 O O . CYS A 1 90 ? -9.340 0.108 1.792 1.00 97.50 90 CYS A O 1
ATOM 734 N N . LYS A 1 91 ? -10.403 1.171 0.114 1.00 97.94 91 LYS A N 1
ATOM 735 C CA . LYS A 1 91 ? -10.983 2.235 0.936 1.00 97.94 91 LYS A CA 1
ATOM 736 C C . LYS A 1 91 ?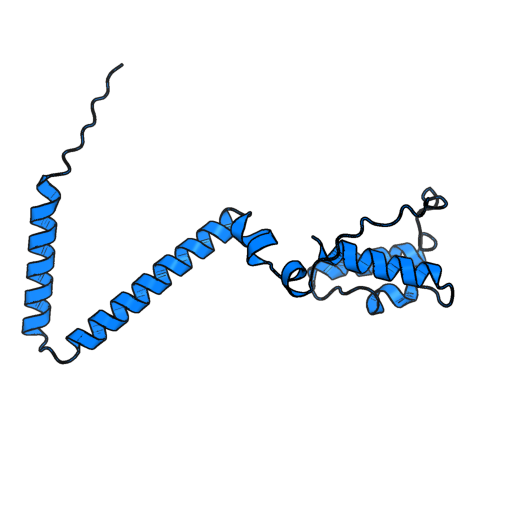 -12.013 1.678 1.913 1.00 97.94 91 LYS A C 1
ATOM 738 O O . LYS A 1 91 ? -11.964 2.010 3.094 1.00 97.94 91 LYS A O 1
ATOM 743 N N . GLU A 1 92 ? -12.903 0.813 1.439 1.00 98.06 92 GLU A N 1
ATOM 744 C CA . GLU A 1 92 ? -13.903 0.129 2.259 1.00 98.06 92 GLU A CA 1
ATOM 745 C C . GLU A 1 92 ? -13.230 -0.716 3.341 1.00 98.06 92 GLU A C 1
ATOM 747 O O . GLU A 1 92 ? -13.512 -0.526 4.526 1.00 98.06 92 GLU A O 1
ATOM 752 N N . ALA A 1 93 ? -12.255 -1.551 2.969 1.00 97.81 93 ALA A N 1
ATOM 753 C CA . ALA A 1 93 ? -11.481 -2.334 3.931 1.00 97.81 93 ALA A CA 1
ATOM 754 C C . ALA A 1 93 ? -10.789 -1.445 4.982 1.00 97.81 93 ALA A C 1
ATOM 756 O O . ALA A 1 93 ? -10.852 -1.732 6.177 1.00 97.81 93 ALA A O 1
ATOM 757 N N . TYR A 1 94 ? -10.181 -0.329 4.564 1.00 97.75 94 TYR A N 1
ATOM 758 C CA . TYR A 1 94 ? -9.570 0.640 5.479 1.00 97.75 94 TYR A CA 1
ATOM 759 C C . TYR A 1 94 ? -10.588 1.218 6.473 1.00 97.75 94 TYR A C 1
ATOM 761 O O . TYR A 1 94 ? -10.323 1.257 7.677 1.00 97.75 94 TYR A O 1
ATOM 769 N N . THR A 1 95 ? -11.768 1.627 6.000 1.00 97.44 95 THR A N 1
ATOM 770 C CA . THR A 1 95 ? -12.823 2.151 6.882 1.00 97.44 95 THR A CA 1
ATOM 771 C C . THR A 1 95 ? -13.364 1.094 7.842 1.00 97.44 95 THR A C 1
ATOM 773 O O . THR A 1 95 ? -13.561 1.394 9.019 1.00 97.44 95 THR A O 1
ATOM 776 N N . ALA A 1 96 ? -13.527 -0.150 7.383 1.00 98.06 96 ALA A N 1
ATOM 777 C CA . ALA A 1 96 ? -13.962 -1.264 8.217 1.00 98.06 96 ALA A CA 1
ATOM 778 C C . ALA A 1 96 ? -12.949 -1.562 9.331 1.00 98.06 96 ALA A C 1
ATOM 780 O O . ALA A 1 96 ? -13.332 -1.677 10.495 1.00 98.06 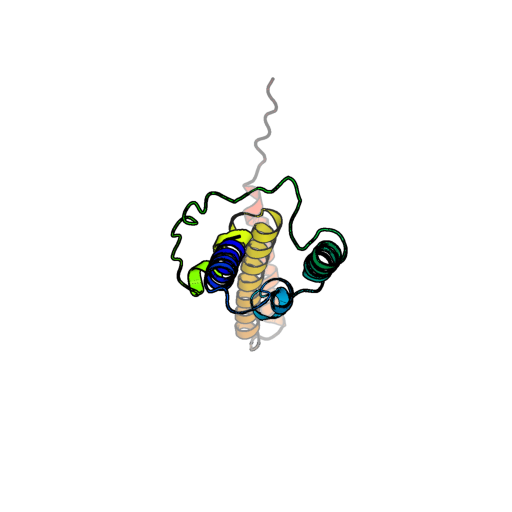96 ALA A O 1
ATOM 781 N N . PHE A 1 97 ? -11.650 -1.602 9.015 1.00 98.00 97 PHE A N 1
ATOM 782 C CA . PHE A 1 97 ? -10.611 -1.778 10.031 1.00 98.00 97 PHE A CA 1
ATOM 783 C C . PHE A 1 97 ? -10.557 -0.616 11.021 1.00 98.00 97 PHE A C 1
ATOM 785 O O . PHE A 1 97 ? -10.374 -0.848 12.214 1.00 98.00 97 PHE A O 1
ATOM 792 N N . GLN A 1 98 ? -10.771 0.622 10.570 1.00 97.94 98 GLN A N 1
ATOM 793 C CA . GLN A 1 98 ? -10.827 1.770 11.474 1.00 97.94 98 GLN A CA 1
ATOM 794 C C . GLN A 1 98 ? -12.030 1.686 12.431 1.00 97.94 98 GLN A C 1
ATOM 796 O O . GLN A 1 98 ? -11.901 1.999 13.618 1.00 97.94 98 GLN A O 1
ATOM 801 N N . ALA A 1 99 ? -13.194 1.253 11.939 1.00 97.94 99 ALA A N 1
ATOM 802 C CA . ALA A 1 99 ? -14.374 1.028 12.768 1.00 97.94 99 ALA A CA 1
ATOM 803 C C . ALA A 1 99 ? -14.133 -0.098 13.785 1.00 97.94 99 ALA A C 1
ATOM 805 O O . ALA A 1 99 ? -14.385 0.083 14.977 1.00 97.94 99 ALA A O 1
ATOM 806 N N . LEU A 1 100 ? -13.562 -1.218 13.336 1.00 98.25 100 LEU A N 1
ATOM 807 C CA . LEU A 1 100 ? -13.215 -2.348 14.194 1.00 98.25 100 LEU A CA 1
ATOM 808 C C . LEU A 1 100 ? -12.194 -1.957 15.268 1.00 98.25 100 LEU A C 1
ATOM 810 O O . LEU A 1 100 ? -12.351 -2.329 16.424 1.00 98.25 100 LEU A O 1
ATOM 814 N N . GLN A 1 101 ? -11.180 -1.162 14.922 1.00 98.00 101 GLN A N 1
ATOM 815 C CA . GLN A 1 101 ? -10.194 -0.669 15.882 1.00 98.00 101 GLN A CA 1
ATOM 816 C C . GLN A 1 101 ? -10.857 0.153 16.994 1.00 98.00 101 GLN A C 1
ATOM 818 O O . GLN A 1 101 ? -10.598 -0.084 18.173 1.00 98.00 101 GLN A O 1
ATOM 823 N N . LYS A 1 102 ? -11.736 1.098 16.637 1.00 97.88 102 LYS A N 1
ATOM 824 C CA . LYS A 1 102 ? -12.479 1.908 17.617 1.00 97.88 102 LYS A CA 1
ATOM 825 C C . LYS A 1 102 ? -13.367 1.034 18.500 1.00 97.88 102 LYS A C 1
ATOM 827 O O . LYS A 1 102 ? -13.394 1.228 19.713 1.00 97.88 102 LYS A O 1
ATOM 832 N N . PHE A 1 103 ? -14.040 0.054 17.900 1.00 97.75 103 PHE A N 1
ATOM 833 C CA . PHE A 1 103 ? -14.862 -0.909 18.623 1.00 97.75 103 PHE A CA 1
ATOM 834 C C . PHE A 1 103 ? -14.039 -1.716 19.635 1.00 97.75 103 PHE A C 1
ATOM 836 O O . PHE A 1 103 ? -14.411 -1.777 20.801 1.00 97.75 103 PHE A O 1
ATOM 843 N N . LEU A 1 104 ? -12.897 -2.276 19.226 1.00 98.00 104 LEU A N 1
ATOM 844 C CA . LEU A 1 104 ? -12.033 -3.074 20.101 1.00 98.00 104 LEU A CA 1
ATOM 845 C C . LEU A 1 104 ? -11.436 -2.248 21.245 1.00 98.00 104 LEU A C 1
ATOM 847 O O . LEU A 1 104 ? -11.370 -2.729 22.376 1.00 98.00 104 LEU A O 1
ATOM 851 N N . ILE A 1 105 ? -11.039 -0.999 20.982 1.00 97.75 105 ILE A N 1
ATOM 852 C CA . ILE A 1 105 ? -10.584 -0.078 22.032 1.00 97.75 105 ILE A CA 1
ATOM 853 C C . ILE A 1 105 ? -11.722 0.184 23.024 1.00 97.75 105 ILE A C 1
ATOM 855 O O . ILE A 1 105 ? -11.521 0.038 24.227 1.00 97.75 105 ILE A O 1
ATOM 859 N N . GLY A 1 106 ? -12.924 0.507 22.534 1.00 96.56 106 GLY A N 1
ATOM 860 C CA . GLY A 1 106 ? -14.098 0.723 23.381 1.00 96.56 106 GLY A CA 1
ATOM 861 C C . GLY A 1 106 ? -14.443 -0.503 24.228 1.00 96.56 106 GLY A C 1
ATOM 862 O O . GLY A 1 106 ? -14.616 -0.385 25.438 1.00 96.56 106 GLY A O 1
ATOM 863 N N . ALA A 1 107 ? -14.456 -1.688 23.617 1.00 94.94 107 ALA A N 1
ATOM 864 C CA . ALA A 1 107 ? -14.689 -2.949 24.312 1.00 94.94 107 ALA A CA 1
ATOM 865 C C . ALA A 1 107 ? -13.633 -3.203 25.397 1.00 94.94 107 ALA A C 1
ATOM 867 O O . ALA A 1 107 ? -13.982 -3.560 26.517 1.00 94.94 107 ALA A O 1
ATOM 868 N N . THR A 1 108 ? -12.354 -2.954 25.100 1.00 95.69 108 THR A N 1
ATOM 869 C CA . THR A 1 108 ? -11.259 -3.114 26.071 1.00 95.69 108 THR A CA 1
ATOM 870 C C . THR A 1 108 ? -11.442 -2.183 27.268 1.00 95.69 108 THR A C 1
ATOM 872 O O . THR A 1 108 ? -11.347 -2.630 28.408 1.00 95.69 108 THR A O 1
ATOM 875 N N . VAL A 1 109 ? -11.764 -0.908 27.028 1.00 95.69 109 VAL A N 1
ATOM 876 C CA . VAL A 1 109 ? -12.013 0.073 28.096 1.00 95.69 109 VAL A CA 1
ATOM 877 C C . VAL A 1 109 ? -13.180 -0.359 28.986 1.00 95.69 109 VAL A C 1
ATOM 879 O O . VAL A 1 109 ? -13.050 -0.321 30.20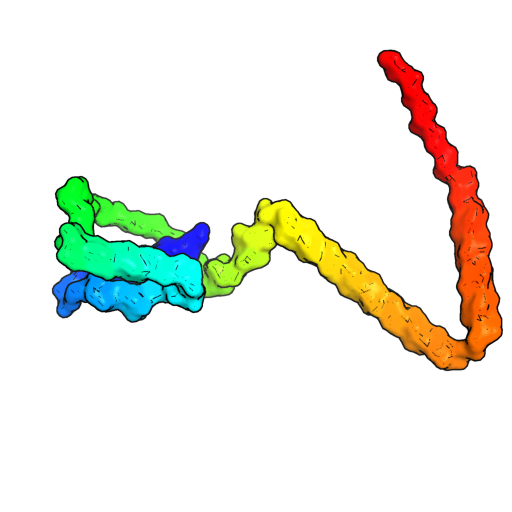8 1.00 95.69 109 VAL A O 1
ATOM 882 N N . ILE A 1 110 ? -14.289 -0.814 28.393 1.00 91.81 110 ILE A N 1
ATOM 883 C CA . ILE A 1 110 ? -15.458 -1.302 29.139 1.00 91.81 110 ILE A CA 1
ATOM 884 C C . ILE A 1 110 ? -15.078 -2.522 29.981 1.00 91.81 110 ILE A C 1
ATOM 886 O O . ILE A 1 110 ? -15.316 -2.518 31.185 1.00 91.81 110 ILE A O 1
ATOM 890 N N . CYS A 1 111 ? -14.429 -3.524 29.380 1.00 88.75 111 CYS A N 1
ATOM 891 C CA . CYS A 1 111 ? -14.002 -4.730 30.086 1.00 88.75 111 CYS A CA 1
ATOM 892 C C . CYS A 1 111 ? -13.097 -4.402 31.280 1.00 88.75 111 CYS A C 1
ATOM 894 O O . CYS A 1 111 ? -13.312 -4.932 32.369 1.00 88.75 111 CYS A O 1
ATOM 896 N N . CYS A 1 112 ? -12.122 -3.503 31.103 1.00 90.88 112 CYS A N 1
ATOM 897 C CA . CYS A 1 112 ? -11.241 -3.057 32.182 1.00 90.88 112 CYS A CA 1
ATOM 898 C C . CYS A 1 112 ? -12.005 -2.321 33.291 1.00 90.88 112 CYS A C 1
ATOM 900 O O . CYS A 1 112 ? -11.759 -2.585 34.466 1.00 90.88 112 CYS A O 1
ATOM 902 N N . ALA A 1 113 ? -12.948 -1.441 32.942 1.00 88.56 113 ALA A N 1
ATOM 903 C CA . ALA A 1 113 ? -13.773 -0.730 33.919 1.00 88.56 113 ALA A CA 1
ATOM 904 C C . ALA A 1 113 ? -14.675 -1.675 34.732 1.00 88.56 113 ALA A C 1
ATOM 906 O O . ALA A 1 113 ? -14.898 -1.446 35.920 1.00 88.56 113 ALA A O 1
ATOM 907 N N . THR A 1 114 ? -15.171 -2.754 34.121 1.00 85.44 114 THR A N 1
ATOM 908 C CA . THR A 1 114 ? -16.079 -3.709 34.777 1.00 85.44 114 THR A CA 1
ATOM 909 C C . THR A 1 114 ? -15.375 -4.887 35.451 1.00 85.44 114 THR A C 1
ATOM 911 O O . THR A 1 114 ? -16.032 -5.667 36.138 1.00 85.44 114 THR A O 1
ATOM 914 N N . ALA A 1 115 ? -14.054 -5.031 35.290 1.00 84.88 115 ALA A N 1
ATOM 915 C CA . ALA A 1 115 ? -13.296 -6.185 35.783 1.00 84.88 115 ALA A CA 1
ATOM 916 C C . ALA A 1 115 ? -13.351 -6.359 37.314 1.00 84.88 115 ALA A C 1
ATOM 918 O O . ALA A 1 115 ? -13.252 -7.479 37.805 1.00 84.88 115 ALA A O 1
ATOM 919 N N . GLY A 1 116 ? -13.521 -5.265 38.065 1.00 83.75 116 GLY A N 1
ATOM 920 C CA . GLY A 1 116 ? -13.640 -5.288 39.528 1.00 83.75 116 GLY A CA 1
ATOM 921 C C . GLY A 1 116 ? -15.073 -5.415 40.059 1.00 83.75 116 GLY A C 1
ATOM 922 O O . GLY A 1 116 ? -15.266 -5.465 41.271 1.00 83.75 116 GLY A O 1
ATOM 923 N N . ILE A 1 117 ? -16.083 -5.431 39.184 1.00 85.56 117 ILE A N 1
ATOM 924 C CA . ILE A 1 117 ? -17.496 -5.467 39.577 1.00 85.56 117 ILE A CA 1
ATOM 925 C C . ILE A 1 117 ? -17.954 -6.935 39.664 1.00 85.56 117 ILE A C 1
ATOM 927 O O . ILE A 1 117 ? -17.704 -7.700 38.729 1.00 85.56 117 ILE A O 1
ATOM 931 N N . PRO A 1 118 ? -18.650 -7.358 40.738 1.00 85.19 118 PRO A N 1
ATOM 932 C CA . PRO A 1 118 ? -19.172 -8.719 40.841 1.00 85.19 118 PRO A CA 1
ATOM 933 C C . PRO A 1 118 ? -20.182 -9.022 39.721 1.00 85.19 118 PRO A C 1
ATOM 935 O O . PRO A 1 118 ? -20.966 -8.161 39.310 1.00 85.19 118 PRO A O 1
ATOM 938 N N . SER A 1 119 ? -20.182 -10.270 39.241 1.00 79.75 119 SER A N 1
ATOM 939 C CA . SER A 1 119 ? -20.965 -10.731 38.081 1.00 79.75 119 SER A CA 1
ATOM 940 C C . SER A 1 119 ? -22.462 -10.419 38.182 1.00 79.75 119 SER A C 1
ATOM 942 O O . SER A 1 119 ? -23.077 -10.046 37.185 1.00 79.75 119 SER A O 1
ATOM 944 N N . GLU A 1 120 ? -23.026 -10.488 39.387 1.00 80.06 120 GLU A N 1
ATOM 945 C CA . GLU A 1 120 ? -24.427 -10.163 39.686 1.00 80.06 120 GLU A CA 1
ATOM 946 C C . GLU A 1 120 ? -24.802 -8.720 39.319 1.00 80.06 120 GLU A C 1
ATOM 948 O O . GLU A 1 120 ? -25.893 -8.451 38.816 1.00 80.06 120 GLU A O 1
ATOM 953 N N . ILE A 1 121 ? -23.891 -7.771 39.553 1.00 80.81 121 ILE A N 1
ATOM 954 C CA . ILE A 1 121 ? -24.116 -6.352 39.261 1.00 80.81 121 ILE A CA 1
ATOM 955 C C . ILE A 1 121 ? -23.930 -6.097 37.761 1.00 80.81 121 ILE A C 1
ATOM 957 O O . ILE A 1 121 ? -24.750 -5.404 37.159 1.00 80.81 121 ILE A O 1
ATOM 961 N N . ASN A 1 122 ? -22.929 -6.720 37.130 1.00 79.94 122 ASN A N 1
ATOM 962 C CA . ASN A 1 122 ? -22.720 -6.631 35.680 1.00 79.94 122 ASN A CA 1
ATOM 963 C C . ASN A 1 122 ? -23.928 -7.161 34.886 1.00 79.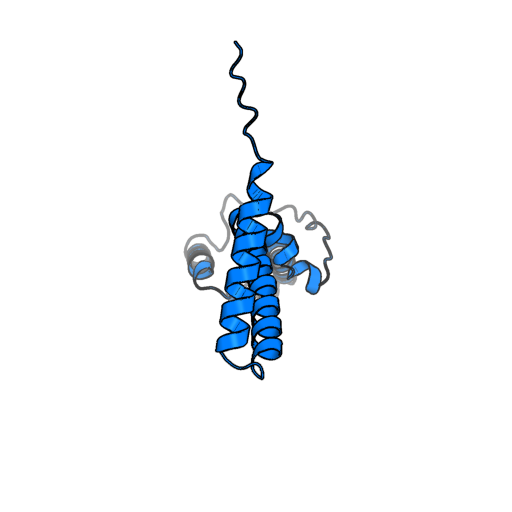94 122 ASN A C 1
ATOM 965 O O . ASN A 1 122 ? -24.370 -6.520 33.933 1.00 79.94 122 ASN A O 1
ATOM 969 N N . LEU A 1 123 ? -24.509 -8.289 35.310 1.00 79.81 123 LEU A N 1
ATOM 970 C CA . LEU A 1 123 ? -25.679 -8.889 34.662 1.00 79.81 123 LEU A CA 1
ATOM 971 C C . LEU A 1 123 ? -26.925 -7.996 34.799 1.00 79.81 123 LEU A C 1
ATOM 973 O O . LEU A 1 123 ? -27.668 -7.819 33.834 1.00 79.81 123 LEU A O 1
ATOM 977 N N . ARG A 1 124 ? -27.116 -7.352 35.958 1.00 81.62 124 ARG A N 1
ATOM 978 C CA . ARG A 1 124 ? -28.200 -6.375 36.173 1.00 81.62 124 ARG A CA 1
ATOM 979 C C . ARG A 1 124 ? -28.033 -5.117 35.320 1.00 81.62 124 ARG A C 1
ATOM 981 O O . ARG A 1 124 ? -29.014 -4.660 34.739 1.00 81.62 124 ARG A O 1
ATOM 988 N N . ILE A 1 125 ? -26.813 -4.585 35.208 1.00 83.75 125 ILE A N 1
ATOM 989 C CA . ILE A 1 125 ? -26.507 -3.431 34.344 1.00 83.75 125 ILE A CA 1
ATOM 990 C C . ILE A 1 125 ? -26.777 -3.779 32.875 1.00 83.75 125 ILE A C 1
ATOM 992 O O . ILE A 1 125 ? -27.398 -2.993 32.161 1.00 83.75 125 ILE A O 1
ATOM 996 N N . PHE A 1 126 ? -26.373 -4.971 32.432 1.00 85.19 126 PHE A N 1
ATOM 997 C CA . PHE A 1 126 ? -26.614 -5.437 31.067 1.00 85.19 126 PHE A CA 1
ATOM 998 C C . PHE A 1 126 ? -28.113 -5.564 30.748 1.00 85.19 126 PHE A C 1
ATOM 1000 O O . PHE A 1 126 ? -28.576 -5.031 29.739 1.00 85.19 126 PHE A O 1
ATOM 1007 N N . LEU A 1 127 ? -28.895 -6.194 31.635 1.00 84.50 127 LEU A N 1
ATOM 1008 C CA . LEU A 1 127 ? -30.351 -6.309 31.485 1.00 84.50 127 LEU A CA 1
ATOM 1009 C C . LEU A 1 127 ? -31.049 -4.940 31.486 1.00 84.50 127 LEU A C 1
ATOM 1011 O O . LEU A 1 127 ? -31.937 -4.709 30.665 1.00 84.50 127 LEU A O 1
ATOM 1015 N N . ALA A 1 128 ? -30.628 -4.016 32.357 1.00 85.25 128 ALA A N 1
ATOM 1016 C CA . ALA A 1 128 ? -31.146 -2.647 32.382 1.00 85.25 128 ALA A CA 1
ATOM 1017 C C . ALA A 1 128 ? -30.832 -1.888 31.079 1.00 85.25 128 ALA A C 1
ATOM 1019 O O . ALA A 1 128 ? -31.696 -1.191 30.549 1.00 85.25 128 ALA A O 1
ATOM 1020 N N . GLY A 1 129 ? -29.631 -2.071 30.521 1.00 85.75 129 GLY A N 1
ATOM 1021 C CA . GLY A 1 129 ? -29.245 -1.505 29.227 1.00 85.75 129 GLY A CA 1
ATOM 1022 C C . GLY A 1 129 ? -30.107 -2.017 28.068 1.00 85.75 129 GLY A C 1
ATOM 1023 O O . GLY A 1 129 ? -30.598 -1.218 27.271 1.00 85.75 129 GLY A O 1
ATOM 1024 N N . ILE A 1 130 ? -30.359 -3.331 28.002 1.00 86.56 130 ILE A N 1
ATOM 1025 C CA . ILE A 1 130 ? -31.253 -3.925 26.991 1.00 86.56 130 ILE A CA 1
ATOM 1026 C C . ILE A 1 130 ? -32.683 -3.389 27.134 1.00 86.56 130 ILE A C 1
ATOM 1028 O O . ILE A 1 130 ? -33.316 -3.071 26.127 1.00 86.56 130 ILE A O 1
ATOM 1032 N N . ALA A 1 131 ? -33.190 -3.255 28.363 1.00 87.25 131 ALA A N 1
ATOM 1033 C CA . ALA A 1 131 ? -34.530 -2.727 28.619 1.00 87.25 131 ALA A CA 1
ATOM 1034 C C . ALA A 1 131 ? -34.685 -1.259 28.178 1.00 87.25 131 ALA A C 1
ATOM 1036 O O . ALA A 1 131 ? -35.721 -0.879 27.635 1.00 87.25 131 ALA A O 1
ATOM 1037 N N . LEU A 1 132 ? -33.651 -0.431 28.360 1.00 86.94 132 LEU A N 1
ATOM 1038 C CA . LEU A 1 132 ? -33.652 0.955 27.881 1.00 86.94 132 LEU A CA 1
ATOM 1039 C C . LEU A 1 132 ? -33.591 1.036 26.350 1.00 86.94 132 LEU A C 1
ATOM 1041 O O . LEU A 1 132 ? -34.309 1.833 25.746 1.00 86.94 132 LEU A O 1
ATOM 1045 N N . LEU A 1 133 ? -32.783 0.185 25.710 1.00 85.06 133 LEU A N 1
ATOM 1046 C CA . LEU A 1 133 ? -32.709 0.109 24.248 1.00 85.06 133 LEU A CA 1
ATOM 1047 C C . LEU A 1 133 ? -34.038 -0.347 23.630 1.00 85.06 133 LEU A C 1
ATOM 1049 O O . LEU A 1 133 ? -34.477 0.237 22.642 1.00 85.06 133 LEU A O 1
ATOM 1053 N N . SER A 1 134 ? -34.710 -1.340 24.223 1.00 80.00 134 SER A N 1
ATOM 1054 C CA . SER A 1 134 ? -36.006 -1.831 23.735 1.00 80.00 134 SER A CA 1
ATOM 1055 C C . SER A 1 134 ? -37.150 -0.836 23.954 1.00 80.00 134 SER A C 1
ATOM 1057 O O . SER A 1 134 ? -38.092 -0.796 23.165 1.00 80.00 134 SER A O 1
ATOM 1059 N N . ALA A 1 135 ? -37.067 0.014 24.980 1.00 77.00 135 ALA A N 1
ATOM 1060 C CA . ALA A 1 135 ? -38.004 1.118 25.161 1.00 77.00 135 ALA A CA 1
ATOM 1061 C C . ALA A 1 135 ? -37.789 2.237 24.121 1.00 77.00 135 ALA A C 1
ATOM 1063 O O . ALA A 1 135 ? -38.753 2.865 23.681 1.00 77.00 135 ALA A O 1
ATOM 1064 N N . GLY A 1 136 ? -36.542 2.458 23.689 1.00 70.44 136 GLY A N 1
ATOM 1065 C CA . GLY A 1 136 ? -36.177 3.475 22.698 1.00 70.44 136 GLY A CA 1
ATOM 1066 C C . GLY A 1 136 ? -36.579 3.153 21.252 1.00 70.44 136 GLY A C 1
ATOM 1067 O O . GLY A 1 136 ? -36.727 4.069 20.445 1.00 70.44 136 GLY A O 1
ATOM 1068 N N . THR A 1 137 ? -36.816 1.883 20.903 1.00 62.38 137 THR A N 1
ATOM 1069 C CA . THR A 1 137 ? -37.189 1.480 19.532 1.00 62.38 137 THR A CA 1
ATOM 1070 C C . THR A 1 137 ? -38.651 1.757 19.167 1.00 62.38 137 THR A C 1
ATOM 1072 O O . THR A 1 137 ? -39.014 1.626 17.999 1.00 62.38 137 THR A O 1
ATOM 1075 N N . LYS A 1 138 ? -39.492 2.227 20.102 1.00 52.53 138 LYS A N 1
ATOM 1076 C CA . LYS A 1 138 ? -40.898 2.579 19.816 1.00 52.53 138 LYS A CA 1
ATOM 1077 C C . LYS A 1 138 ? -41.096 3.809 18.911 1.00 52.53 138 LYS A C 1
ATOM 1079 O O . LYS A 1 138 ? -42.227 4.053 18.512 1.00 52.53 138 LYS A O 1
ATOM 1084 N N . ASN A 1 139 ? -40.039 4.545 18.548 1.00 51.81 139 ASN A N 1
ATOM 1085 C CA . ASN A 1 139 ? -40.130 5.758 17.716 1.00 51.81 139 ASN A CA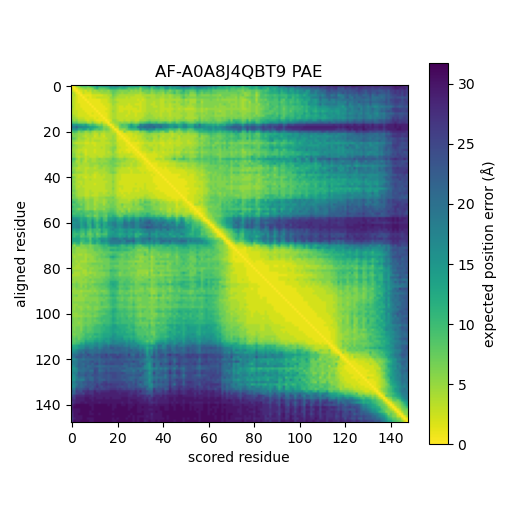 1
ATOM 1086 C C . ASN A 1 139 ? -39.591 5.625 16.278 1.00 51.81 139 ASN A C 1
ATOM 1088 O O . ASN A 1 139 ? -39.511 6.627 15.574 1.00 51.81 139 ASN A O 1
ATOM 1092 N N . TYR A 1 140 ? -39.259 4.420 15.799 1.00 48.66 140 TYR A N 1
ATOM 1093 C CA . TYR A 1 140 ? -38.964 4.200 14.374 1.00 48.66 140 TYR A CA 1
ATOM 1094 C C . TYR A 1 140 ? -40.136 3.483 13.696 1.00 48.66 140 TYR A C 1
ATOM 1096 O O . TYR A 1 140 ? -40.028 2.347 13.237 1.00 48.66 140 TYR A O 1
ATOM 1104 N N . GLN A 1 141 ? -41.300 4.137 13.676 1.00 46.66 141 GLN A N 1
ATOM 1105 C CA . GLN A 1 141 ? -42.394 3.712 12.815 1.00 46.66 141 GLN A CA 1
ATOM 1106 C C . GLN A 1 141 ? -42.080 4.195 11.398 1.00 46.66 141 GLN A C 1
ATOM 1108 O O . GLN A 1 141 ? -42.171 5.370 11.060 1.00 46.66 141 GLN A O 1
ATOM 1113 N N . ILE A 1 142 ? -41.601 3.228 10.627 1.00 48.31 142 ILE A N 1
ATOM 1114 C CA . ILE A 1 142 ? -41.506 3.138 9.177 1.00 48.31 142 ILE A CA 1
ATOM 1115 C C . ILE A 1 142 ? -42.580 4.006 8.496 1.00 48.31 142 ILE A C 1
ATOM 1117 O O . ILE A 1 142 ? -43.742 3.618 8.413 1.00 48.31 142 ILE A O 1
ATOM 1121 N N . ASN A 1 143 ? -42.174 5.167 7.977 1.00 43.25 143 ASN A N 1
ATOM 1122 C CA . ASN A 1 143 ? -42.944 5.909 6.984 1.00 43.25 143 ASN A CA 1
ATOM 1123 C C . ASN A 1 143 ? -42.627 5.286 5.613 1.00 43.25 143 ASN A C 1
ATOM 1125 O O . ASN A 1 143 ? -41.794 5.786 4.861 1.00 43.25 143 ASN A O 1
ATOM 1129 N N . ILE A 1 144 ? -43.226 4.126 5.333 1.00 48.06 144 ILE A N 1
ATOM 1130 C CA . ILE A 1 144 ? -43.378 3.623 3.964 1.00 48.06 144 ILE A CA 1
ATOM 1131 C C . ILE A 1 144 ? -44.792 4.018 3.553 1.00 48.06 144 ILE A C 1
ATOM 1133 O O . ILE A 1 144 ? -45.752 3.325 3.877 1.00 48.06 144 ILE A O 1
ATOM 1137 N N . CYS A 1 145 ? -44.905 5.151 2.866 1.00 41.53 145 CYS A N 1
ATOM 1138 C CA . CYS A 1 145 ? -46.015 5.386 1.953 1.00 41.53 145 CYS A CA 1
ATOM 1139 C C . CYS A 1 145 ? -45.532 4.928 0.569 1.00 41.53 145 CYS A C 1
ATOM 1141 O O . CYS A 1 145 ? -44.498 5.426 0.112 1.00 41.53 145 CYS A O 1
ATOM 1143 N N . PRO A 1 146 ? -46.198 3.962 -0.080 1.00 60.84 146 PRO A N 1
ATOM 1144 C CA . PRO A 1 146 ? -46.030 3.710 -1.496 1.00 60.84 146 PRO A CA 1
ATOM 1145 C C . PRO A 1 146 ? -47.088 4.533 -2.232 1.00 60.84 146 PRO A C 1
ATOM 1147 O O . PRO A 1 146 ? -48.249 4.147 -2.231 1.00 60.84 146 PRO A O 1
ATOM 1150 N N . ASP A 1 147 ? -46.709 5.638 -2.865 1.00 46.28 147 ASP A N 1
ATOM 1151 C CA . ASP A 1 147 ? -47.615 6.347 -3.771 1.00 46.28 147 ASP A CA 1
ATOM 1152 C C . ASP A 1 147 ? -46.939 6.550 -5.132 1.00 46.28 147 ASP A C 1
ATOM 1154 O O . ASP A 1 147 ? -45.945 7.265 -5.247 1.00 46.28 147 ASP A O 1
ATOM 1158 N N . MET A 1 148 ? -47.470 5.772 -6.085 1.00 42.31 148 MET A N 1
ATOM 1159 C CA . MET A 1 148 ? -47.854 6.089 -7.472 1.00 42.31 148 MET A CA 1
ATOM 1160 C C . MET A 1 148 ? -46.986 7.038 -8.307 1.00 42.31 148 MET A C 1
ATOM 1162 O O . MET A 1 148 ? -46.910 8.243 -7.992 1.00 42.31 148 MET A O 1
#

Organism: NCBI:txid60419

Sequence (148 aa):
MIVLQGQEKVFLSKTLEGSADVNKQYTNITFTPTQADRFVLAFRNWLRRHGNSQPEWFGKSNQLPLPSTVLSKRQMLDRFEQHTLKCSSCKEAYTAFQALQKFLIGATVICCATAGIPSEINLRIFLAGIALLSAGTKNYQINICPDM

pLDDT: mean 81.47, std 13.81, range [41.53, 98.25]

Secondary structure (DSSP, 8-state):
-HHHHHHHHHHHHHHHT-SS-TTTTHHHHS---SGGGHHHHHHHHHHHHHSTTS-TT--S---PPPP-----HHHHH-HIIIIITT-HHHHHHHHHHHHHHHHHHHHHHHHHHHTTS-HHHHHHHHHHHHHHHHHHGGG---------

Mean predicted aligned error: 12.69 Å

Radius of gyration: 30.25 Å; Cα contacts (8 Å, |Δi|>4): 43; chains: 1; bounding box: 78×29×77 Å

Solvent-accessible surface area (backbone atoms only — not comparable to full-atom values): 9205 Å² total; per-residue (Å²): 118,66,59,59,59,54,40,49,53,54,50,51,53,52,56,71,66,67,80,62,70,50,78,81,42,40,77,81,67,40,92,69,92,50,80,82,42,49,59,59,56,51,50,51,54,47,33,47,75,75,35,83,65,48,60,86,87,62,63,88,72,79,81,68,79,73,80,85,80,81,66,53,74,66,68,59,66,37,54,54,74,74,38,33,74,70,38,64,72,51,34,51,52,52,52,51,51,53,51,50,50,53,49,52,52,52,51,50,53,51,51,62,73,48,68,86,54,59,67,75,58,55,53,51,53,51,54,51,51,54,54,52,55,64,62,61,58,77,76,72,75,80,86,78,79,90,77,134

Foldseek 3Di:
DVLVLVLVLQLVVVVVVVDDDSLVCVPVSDDDPDPVCVVVNVVSVCCVVPVVSDNPVPPPPPPDPRPPPDDDPCVVPCCCVVPQVPDPVSVVVVVVVVVVVVVVVVVVVVCVVCVPPDPVVVVVVVVVVVVVVVVVVPPPDDPDDDDD